Protein AF-A0A962BLU6-F1 (afdb_monomer_lite)

pLDDT: mean 75.56, std 17.34, range [36.78, 98.0]

Radius of gyration: 18.42 Å; chains: 1; bounding box: 36×35×57 Å

Structure (mmCIF, N/CA/C/O backbone):
data_AF-A0A962BLU6-F1
#
_entry.id   AF-A0A962BLU6-F1
#
loop_
_atom_site.group_PDB
_atom_site.id
_atom_site.type_symbol
_atom_site.label_atom_id
_atom_site.label_alt_id
_atom_site.label_comp_id
_atom_site.label_asym_id
_atom_site.label_entity_id
_atom_site.label_seq_id
_atom_site.pdbx_PDB_ins_code
_atom_site.Cartn_x
_atom_site.Cartn_y
_atom_site.Cartn_z
_atom_site.occupancy
_atom_site.B_iso_or_equiv
_atom_site.auth_seq_id
_atom_site.auth_comp_id
_atom_site.auth_asym_id
_atom_site.auth_atom_id
_atom_site.pdbx_PDB_model_num
ATOM 1 N N . MET A 1 1 ? -8.845 2.428 -8.030 1.00 66.31 1 MET A N 1
ATOM 2 C CA . MET A 1 1 ? -7.925 1.666 -7.157 1.00 66.31 1 MET A CA 1
ATOM 3 C C . MET A 1 1 ? -6.828 0.979 -7.972 1.00 66.31 1 MET A C 1
ATOM 5 O O . MET A 1 1 ? -5.757 1.557 -8.089 1.00 66.31 1 MET A O 1
ATOM 9 N N . LEU A 1 2 ? -7.091 -0.135 -8.669 1.00 66.00 2 LEU A N 1
ATOM 10 C CA . LEU A 1 2 ? -6.053 -0.912 -9.384 1.00 66.00 2 LEU A CA 1
ATOM 11 C C . LEU A 1 2 ? -5.245 -0.129 -10.441 1.00 66.00 2 LEU A C 1
ATOM 13 O O . LEU A 1 2 ? -4.034 -0.281 -10.521 1.00 66.00 2 LEU A O 1
ATOM 17 N N . ARG A 1 3 ? -5.859 0.784 -11.205 1.00 67.12 3 ARG A N 1
ATOM 18 C CA . ARG A 1 3 ? -5.126 1.627 -12.181 1.00 67.12 3 ARG A CA 1
ATOM 19 C C . ARG A 1 3 ? -3.986 2.437 -11.555 1.00 67.12 3 ARG A C 1
ATOM 21 O O . ARG A 1 3 ? -2.916 2.560 -12.142 1.00 67.12 3 ARG A O 1
ATOM 28 N N . ARG A 1 4 ? -4.203 2.970 -10.348 1.00 68.56 4 ARG A N 1
ATOM 29 C CA . ARG A 1 4 ? -3.200 3.759 -9.618 1.00 68.56 4 ARG A CA 1
ATOM 30 C C . ARG A 1 4 ? -2.041 2.877 -9.155 1.00 68.56 4 ARG A C 1
ATOM 32 O O . ARG A 1 4 ? -0.893 3.296 -9.270 1.00 68.56 4 ARG A O 1
ATOM 39 N N . PHE A 1 5 ? -2.340 1.655 -8.715 1.00 68.75 5 PHE A N 1
ATOM 40 C CA . PHE A 1 5 ? -1.325 0.657 -8.395 1.00 68.75 5 PHE A CA 1
ATOM 41 C C . PHE A 1 5 ? -0.468 0.307 -9.617 1.00 68.75 5 PHE A C 1
ATOM 43 O O . PHE A 1 5 ? 0.751 0.446 -9.555 1.00 68.75 5 PHE A O 1
ATOM 50 N N . ALA A 1 6 ? -1.091 -0.086 -10.737 1.00 68.12 6 ALA A N 1
ATOM 51 C CA . ALA A 1 6 ? -0.380 -0.485 -11.957 1.00 68.12 6 ALA A CA 1
ATOM 52 C C . ALA A 1 6 ? 0.586 0.609 -12.433 1.00 68.12 6 ALA A C 1
ATOM 54 O O . ALA A 1 6 ? 1.769 0.353 -12.648 1.00 68.12 6 ALA A O 1
ATOM 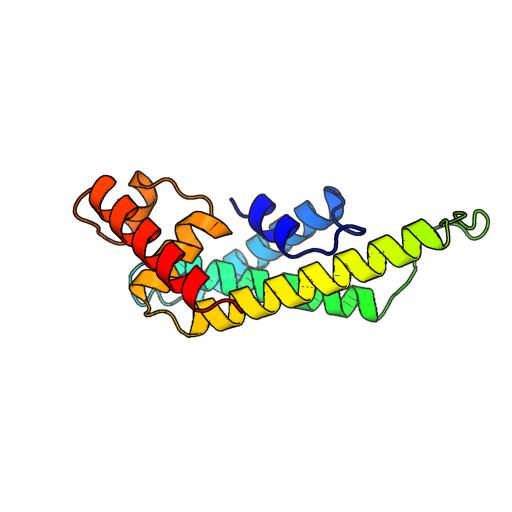55 N N . ARG A 1 7 ? 0.106 1.857 -12.497 1.00 69.00 7 ARG A N 1
ATOM 56 C CA . ARG A 1 7 ? 0.898 3.010 -12.943 1.00 69.00 7 ARG A CA 1
ATOM 57 C C . ARG A 1 7 ? 2.120 3.284 -12.060 1.00 69.00 7 ARG A C 1
ATOM 59 O O . ARG A 1 7 ? 3.147 3.730 -12.564 1.00 69.00 7 ARG A O 1
ATOM 66 N N . GLY A 1 8 ? 2.018 3.023 -10.755 1.00 68.44 8 GLY A N 1
ATOM 67 C CA . GLY A 1 8 ? 3.126 3.180 -9.809 1.00 68.44 8 GLY A CA 1
ATOM 68 C C . GLY A 1 8 ? 4.223 2.121 -9.954 1.00 68.44 8 GLY A C 1
ATOM 69 O O . GLY A 1 8 ? 5.352 2.369 -9.544 1.00 68.44 8 GLY A O 1
ATOM 70 N N . ARG A 1 9 ? 3.915 0.961 -10.553 1.00 71.62 9 ARG A N 1
ATOM 71 C CA . ARG A 1 9 ? 4.856 -0.160 -10.728 1.00 71.62 9 ARG A CA 1
ATOM 72 C C . ARG A 1 9 ? 5.487 -0.232 -12.125 1.00 71.62 9 ARG A C 1
ATOM 74 O O . ARG A 1 9 ? 6.364 -1.066 -12.336 1.00 71.62 9 ARG A O 1
ATOM 81 N N . LEU A 1 10 ? 5.069 0.627 -13.060 1.00 68.06 10 LEU A N 1
ATOM 82 C CA . LEU A 1 10 ? 5.626 0.705 -14.414 1.00 68.06 10 LEU A CA 1
ATOM 83 C C . LEU A 1 10 ? 6.678 1.835 -14.540 1.00 68.06 10 LEU A C 1
ATOM 85 O O . LEU A 1 10 ? 6.457 2.942 -14.020 1.00 68.06 10 LEU A O 1
ATOM 89 N N . PRO A 1 11 ? 7.811 1.593 -15.239 1.00 65.44 11 PRO A N 1
ATOM 90 C CA . PRO A 1 11 ? 8.824 2.614 -15.522 1.00 65.44 11 PRO A CA 1
ATOM 91 C C . PRO A 1 11 ? 8.235 3.822 -16.257 1.00 65.44 11 PRO A C 1
ATOM 93 O O . PRO A 1 11 ? 7.359 3.663 -17.102 1.00 65.44 11 PRO A O 1
ATOM 96 N N . ALA A 1 12 ? 8.739 5.030 -15.977 1.00 62.34 12 ALA A N 1
ATOM 97 C CA . ALA A 1 12 ? 8.161 6.290 -16.462 1.00 62.34 12 ALA A CA 1
ATOM 98 C C . ALA A 1 12 ? 7.978 6.364 -17.991 1.00 62.34 12 ALA A C 1
ATOM 100 O O . ALA A 1 12 ? 6.939 6.838 -18.442 1.00 62.34 12 ALA A O 1
ATOM 101 N N . GLY A 1 13 ? 8.927 5.836 -18.772 1.00 59.50 13 GLY A N 1
ATOM 102 C CA . GLY A 1 13 ? 8.854 5.803 -20.240 1.00 59.50 13 GLY A CA 1
ATOM 103 C C . GLY A 1 13 ? 7.840 4.812 -20.830 1.00 59.50 13 GLY A C 1
ATOM 104 O O . GLY A 1 13 ? 7.763 4.696 -22.045 1.00 59.50 13 GLY A O 1
ATOM 105 N N . ARG A 1 14 ? 7.104 4.070 -19.991 1.00 61.09 14 ARG A N 1
ATOM 106 C CA . ARG A 1 14 ? 6.147 3.012 -20.375 1.00 61.09 14 ARG A CA 1
ATOM 107 C C . ARG A 1 14 ? 4.874 3.052 -19.522 1.00 61.09 14 ARG A C 1
ATOM 109 O O . ARG A 1 14 ? 4.306 2.041 -19.132 1.00 61.09 14 ARG A O 1
ATOM 116 N N . ARG A 1 15 ? 4.479 4.260 -19.111 1.00 63.25 15 ARG A N 1
ATOM 117 C CA . ARG A 1 15 ? 3.230 4.512 -18.370 1.00 63.25 15 ARG A CA 1
ATOM 118 C C . ARG A 1 15 ? 2.091 4.902 -19.304 1.00 63.25 15 ARG A C 1
ATOM 120 O O . ARG A 1 15 ? 1.202 5.636 -18.861 1.00 63.25 15 ARG A O 1
ATOM 127 N N . ASP A 1 16 ? 2.136 4.492 -20.572 1.00 60.97 16 ASP A N 1
ATOM 128 C CA . ASP A 1 16 ? 1.028 4.812 -21.460 1.00 60.97 16 ASP A CA 1
ATOM 129 C C . ASP A 1 16 ? -0.264 4.218 -20.880 1.00 60.97 16 ASP A C 1
ATOM 131 O O . ASP A 1 16 ? -0.277 3.176 -20.208 1.00 60.97 16 ASP A O 1
ATOM 135 N N . LEU A 1 17 ? -1.352 4.960 -21.050 1.00 52.94 17 LEU A N 1
ATOM 136 C CA . LEU A 1 17 ? -2.643 4.617 -20.483 1.00 52.94 17 LEU A CA 1
ATOM 137 C C . LEU A 1 17 ? -3.127 3.271 -21.033 1.00 52.94 17 LEU A C 1
ATOM 139 O O . LEU A 1 17 ? -3.671 2.500 -20.248 1.00 52.94 17 LEU A O 1
ATOM 143 N N . SER A 1 18 ? -2.839 2.953 -22.303 1.00 54.03 18 SER A N 1
ATOM 144 C CA . SER A 1 18 ? -3.179 1.659 -22.917 1.00 54.03 18 SER A CA 1
ATOM 145 C C . SER A 1 18 ? -2.487 0.490 -22.211 1.00 54.03 18 SER A C 1
ATOM 147 O O . SER A 1 18 ? -3.158 -0.412 -21.721 1.00 54.03 18 SER A O 1
ATOM 149 N N . GLU A 1 19 ? -1.161 0.545 -22.041 1.00 65.50 19 GLU A N 1
ATOM 150 C CA . GLU A 1 19 ? -0.399 -0.523 -21.369 1.00 65.50 19 GLU A CA 1
ATOM 151 C C . GLU A 1 19 ? -0.843 -0.709 -19.907 1.00 65.50 19 GLU A C 1
ATOM 153 O O . GLU A 1 19 ? -0.915 -1.825 -19.390 1.00 65.50 19 GLU A O 1
ATOM 158 N N . THR A 1 20 ? -1.184 0.391 -19.227 1.00 65.44 20 THR A N 1
ATOM 159 C CA . THR A 1 20 ? -1.670 0.350 -17.841 1.00 65.44 20 THR A CA 1
ATOM 160 C C . THR A 1 20 ? -3.081 -0.242 -17.748 1.00 65.44 20 THR A C 1
ATOM 162 O O . THR A 1 20 ? -3.373 -0.994 -16.813 1.00 65.44 20 THR A O 1
ATOM 165 N N . GLU A 1 21 ? -3.975 0.108 -18.676 1.00 66.12 21 GLU A N 1
ATOM 166 C CA . GLU A 1 21 ? -5.345 -0.409 -18.723 1.00 66.12 21 GLU A CA 1
ATOM 167 C C . GLU A 1 21 ? -5.380 -1.899 -19.075 1.00 66.12 21 GLU A C 1
ATOM 169 O O . GLU A 1 21 ? -6.072 -2.653 -18.381 1.00 66.12 21 GLU A O 1
ATOM 174 N N . ASP A 1 22 ? -4.562 -2.337 -20.032 1.00 70.81 22 ASP A N 1
ATOM 175 C CA . ASP A 1 22 ? -4.415 -3.746 -20.409 1.00 70.81 22 ASP A CA 1
ATOM 176 C C . ASP A 1 22 ? -3.920 -4.587 -19.231 1.00 70.81 22 ASP A C 1
ATOM 178 O O . ASP A 1 22 ? -4.456 -5.657 -18.937 1.00 70.81 22 ASP A O 1
ATOM 182 N N . LEU A 1 23 ? -2.948 -4.073 -18.475 1.00 68.25 23 LEU A N 1
ATOM 183 C CA . LEU A 1 23 ? -2.399 -4.766 -17.313 1.00 68.25 23 LEU A CA 1
ATOM 184 C C . LEU A 1 23 ? -3.430 -4.905 -16.186 1.00 68.25 23 LEU A C 1
ATOM 186 O O . LEU A 1 23 ? -3.515 -5.951 -15.533 1.00 68.25 23 LEU A O 1
ATOM 190 N N . VAL A 1 24 ? -4.247 -3.873 -15.959 1.00 70.00 24 VAL A N 1
ATOM 191 C CA . VAL A 1 24 ? -5.361 -3.934 -15.002 1.00 70.00 24 VAL A CA 1
ATOM 192 C C . VAL A 1 24 ? -6.413 -4.938 -15.461 1.00 70.00 24 VAL A C 1
ATOM 194 O O . VAL A 1 24 ? -6.871 -5.738 -14.644 1.00 70.00 24 VAL A O 1
ATOM 197 N N . GLN A 1 25 ? -6.780 -4.930 -16.743 1.00 71.00 25 GLN A N 1
ATOM 198 C CA . GLN A 1 25 ? -7.763 -5.859 -17.295 1.00 71.00 25 GLN A CA 1
ATOM 199 C C . GLN A 1 25 ? -7.267 -7.307 -17.200 1.00 71.00 25 GLN A C 1
ATOM 201 O O . GLN A 1 25 ? -7.983 -8.167 -16.691 1.00 71.00 25 GLN A O 1
ATOM 206 N N . LEU A 1 26 ? -6.013 -7.564 -17.578 1.00 73.06 26 LEU A N 1
ATOM 207 C CA . LEU A 1 26 ? -5.359 -8.865 -17.448 1.00 73.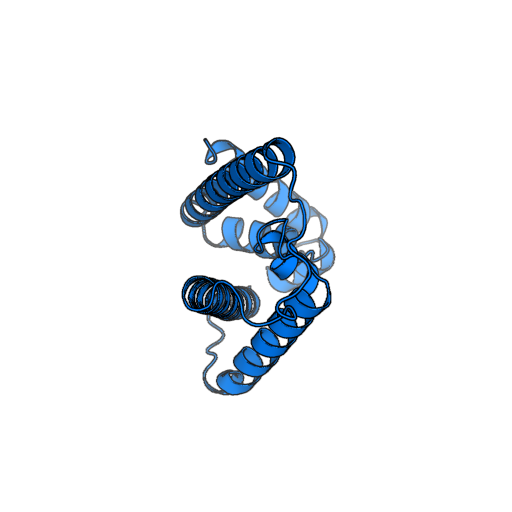06 26 LEU A CA 1
ATOM 208 C C . LEU A 1 26 ? -5.307 -9.336 -15.989 1.00 73.06 26 LEU A C 1
ATOM 210 O O . LEU A 1 26 ? -5.584 -10.500 -15.700 1.00 73.06 26 LEU A O 1
ATOM 214 N N . THR A 1 27 ? -4.982 -8.433 -15.059 1.00 68.44 27 THR A N 1
ATOM 215 C CA . THR A 1 27 ? -4.971 -8.723 -13.618 1.00 68.44 27 THR A CA 1
ATOM 216 C C . THR A 1 27 ? -6.355 -9.136 -13.130 1.00 68.44 27 THR A C 1
ATOM 218 O O . THR A 1 27 ? -6.484 -10.154 -12.453 1.00 68.44 27 THR A O 1
ATOM 221 N N . LEU A 1 28 ? -7.389 -8.371 -13.488 1.00 70.81 28 LEU A N 1
ATOM 222 C CA . LEU A 1 28 ? -8.769 -8.659 -13.104 1.00 70.81 28 LEU A CA 1
ATOM 223 C C . LEU A 1 28 ? -9.249 -9.987 -13.694 1.00 70.81 28 LEU A C 1
ATOM 225 O O . LEU A 1 28 ? -9.790 -10.803 -12.956 1.00 70.81 28 LEU A O 1
ATOM 229 N N . LEU A 1 29 ? -8.992 -10.242 -14.980 1.00 76.88 29 LEU A N 1
ATOM 230 C CA . LEU A 1 29 ? -9.351 -11.497 -15.647 1.00 76.88 29 LEU A CA 1
ATOM 231 C C . LEU A 1 29 ? -8.675 -12.709 -14.993 1.00 76.88 29 LEU A C 1
ATOM 233 O O . LEU A 1 29 ? -9.322 -13.729 -14.767 1.00 76.88 29 LEU A O 1
ATOM 237 N N . ARG A 1 30 ? -7.391 -12.597 -14.635 1.00 73.12 30 ARG A N 1
ATOM 238 C CA . ARG A 1 30 ? -6.650 -13.669 -13.950 1.00 73.12 30 ARG A CA 1
ATOM 239 C C . ARG A 1 30 ? -7.111 -13.885 -12.512 1.00 73.12 30 ARG A C 1
ATOM 241 O O . ARG A 1 30 ? -7.166 -15.030 -12.076 1.00 73.12 30 ARG A O 1
ATOM 248 N N . ALA A 1 31 ? -7.422 -12.809 -11.790 1.00 67.69 31 ALA A N 1
ATOM 249 C CA . ALA A 1 31 ? -7.943 -12.884 -10.428 1.00 67.69 31 ALA A CA 1
ATOM 250 C C . ALA A 1 31 ? -9.340 -13.520 -10.404 1.00 67.69 31 ALA A C 1
ATOM 252 O O . ALA A 1 31 ? -9.594 -14.412 -9.604 1.00 67.69 31 ALA A O 1
ATOM 253 N N . LEU A 1 32 ? -10.222 -13.111 -11.321 1.00 68.94 32 LEU A N 1
ATOM 254 C CA . LEU A 1 32 ? -11.560 -13.687 -11.481 1.00 68.94 32 LEU A CA 1
ATOM 255 C C . LEU A 1 32 ? -11.499 -15.154 -11.926 1.00 68.94 32 LEU A C 1
ATOM 257 O O . LEU A 1 32 ? -12.243 -15.976 -11.408 1.00 68.94 32 LEU A O 1
ATOM 261 N N . GLY A 1 33 ? -10.582 -15.510 -12.831 1.00 69.75 33 GLY A N 1
ATOM 262 C CA . GLY A 1 33 ? -10.428 -16.886 -13.319 1.00 69.75 33 GLY A CA 1
ATOM 263 C C . GLY A 1 33 ? -9.842 -17.878 -12.307 1.00 69.75 33 GLY A C 1
ATOM 264 O O . GLY A 1 33 ? -9.798 -19.069 -12.591 1.00 69.75 33 GLY A O 1
ATOM 265 N N . ARG A 1 34 ? -9.365 -17.404 -11.151 1.00 69.50 34 ARG A N 1
ATOM 266 C CA . ARG A 1 34 ? -8.837 -18.228 -10.049 1.00 69.50 34 ARG A CA 1
ATOM 267 C C . ARG A 1 34 ? -9.556 -17.958 -8.728 1.00 69.50 34 ARG A C 1
ATOM 269 O O . ARG A 1 34 ? -9.022 -18.268 -7.665 1.00 69.50 34 ARG A O 1
ATOM 276 N N . LEU A 1 35 ? -10.733 -17.338 -8.792 1.00 68.50 35 LEU A N 1
ATOM 277 C CA . LEU A 1 35 ? -11.506 -16.982 -7.608 1.00 68.50 35 LEU A CA 1
ATOM 278 C C . LEU A 1 35 ? -12.031 -18.231 -6.884 1.00 68.50 35 LEU A C 1
ATOM 280 O O . LEU A 1 35 ? -12.115 -18.227 -5.663 1.00 68.50 35 LEU A O 1
ATOM 284 N N . ASP A 1 36 ? -12.311 -19.306 -7.627 1.00 65.94 36 ASP A N 1
ATOM 285 C CA . ASP A 1 36 ? -12.794 -20.582 -7.079 1.00 65.94 36 ASP A CA 1
ATOM 286 C C . ASP A 1 36 ? -11.752 -21.279 -6.181 1.00 65.94 36 ASP A C 1
ATOM 288 O O . ASP A 1 36 ? -12.115 -22.034 -5.282 1.00 65.94 36 ASP A O 1
ATOM 292 N N . ASP A 1 37 ? -10.463 -20.973 -6.374 1.00 67.25 37 ASP A N 1
ATOM 293 C CA . ASP A 1 37 ? -9.348 -21.492 -5.569 1.00 67.25 37 ASP A CA 1
ATOM 294 C C . ASP A 1 37 ? -8.972 -20.563 -4.395 1.00 67.25 37 ASP A C 1
ATOM 296 O O . ASP A 1 37 ? -8.034 -20.844 -3.640 1.00 67.25 37 ASP A O 1
ATOM 300 N N . PHE A 1 38 ? -9.642 -19.413 -4.250 1.00 71.00 38 PHE A N 1
ATOM 301 C CA . PHE A 1 38 ? -9.316 -18.435 -3.217 1.00 71.00 38 PHE A CA 1
ATOM 302 C C . PHE A 1 38 ? -9.881 -18.854 -1.854 1.00 71.00 38 PHE A C 1
ATOM 304 O O . PHE A 1 38 ? -11.084 -18.810 -1.607 1.00 71.00 38 PHE A O 1
ATOM 311 N N . ASP A 1 39 ? -8.981 -19.193 -0.931 1.00 67.56 39 ASP A N 1
ATOM 312 C CA . ASP A 1 39 ? -9.304 -19.428 0.476 1.00 67.56 39 ASP A CA 1
ATOM 313 C C . ASP A 1 39 ? -9.111 -18.133 1.287 1.00 67.56 39 ASP A C 1
ATOM 315 O O . ASP A 1 39 ? -7.987 -17.650 1.478 1.00 67.56 39 ASP A O 1
ATOM 319 N N . ALA A 1 40 ? -10.219 -17.555 1.756 1.00 68.50 40 ALA A N 1
ATOM 320 C CA . ALA A 1 40 ? -10.257 -16.297 2.497 1.00 68.50 40 ALA A CA 1
ATOM 321 C C . ALA A 1 40 ? -9.740 -16.464 3.939 1.00 68.50 40 ALA A C 1
ATOM 323 O O . ALA A 1 40 ? -10.497 -16.463 4.912 1.00 68.50 40 ALA A O 1
ATOM 324 N N . ARG A 1 41 ? -8.419 -16.586 4.099 1.00 69.94 41 ARG A N 1
ATOM 325 C CA . ARG A 1 41 ? -7.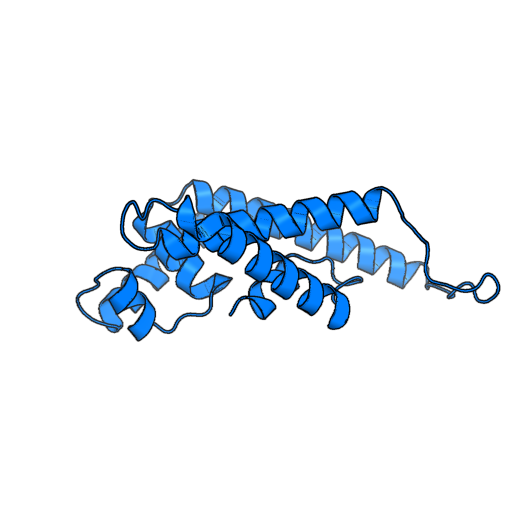776 -16.729 5.414 1.00 69.94 41 ARG A CA 1
ATOM 326 C C . ARG A 1 41 ? -7.538 -15.377 6.085 1.00 69.94 41 ARG A C 1
ATOM 328 O O . ARG A 1 41 ? -6.424 -14.862 6.094 1.00 69.94 41 ARG A O 1
ATOM 335 N N . GLY A 1 42 ? -8.588 -14.832 6.692 1.00 72.50 42 GLY A N 1
ATOM 336 C CA . GLY A 1 42 ? -8.517 -13.645 7.550 1.00 72.50 42 GLY A CA 1
ATOM 337 C C . GLY A 1 42 ? -8.818 -12.316 6.848 1.00 72.50 42 GLY A C 1
ATOM 338 O O . GLY A 1 42 ? -9.156 -12.261 5.668 1.00 72.50 42 GLY A O 1
ATOM 339 N N . ARG A 1 43 ? -8.734 -11.225 7.617 1.00 81.19 43 ARG A N 1
ATOM 340 C CA . ARG A 1 43 ? -9.063 -9.862 7.165 1.00 81.19 43 ARG A CA 1
ATOM 341 C C . ARG A 1 43 ? -8.026 -9.331 6.178 1.00 81.19 43 ARG A C 1
ATOM 343 O O . ARG A 1 43 ? -6.833 -9.528 6.392 1.00 81.19 43 ARG A O 1
ATOM 350 N N . GLY A 1 44 ? -8.463 -8.672 5.103 1.00 78.31 44 GLY A N 1
ATOM 351 C CA . GLY A 1 44 ? -7.570 -8.195 4.043 1.00 78.31 44 GLY A CA 1
ATOM 352 C C . GLY A 1 44 ? -7.049 -9.288 3.100 1.00 78.31 44 GLY A C 1
ATOM 353 O O . GLY A 1 44 ? -6.330 -8.975 2.150 1.00 78.31 44 GLY A O 1
ATOM 354 N N . ALA A 1 45 ? -7.415 -10.563 3.301 1.00 81.62 45 ALA A N 1
ATOM 355 C CA . ALA A 1 45 ? -6.906 -11.680 2.498 1.00 81.62 45 ALA A CA 1
ATOM 356 C C . ALA A 1 45 ? -7.212 -11.517 1.000 1.00 81.62 45 ALA A C 1
ATOM 358 O O . ALA A 1 45 ? -6.376 -11.838 0.155 1.00 81.62 45 ALA A O 1
ATOM 359 N N . PHE A 1 46 ? -8.378 -10.957 0.666 1.00 84.50 46 PHE A N 1
ATOM 360 C CA . PHE A 1 46 ? -8.756 -10.693 -0.721 1.00 84.50 46 PHE A CA 1
ATOM 361 C C . PHE A 1 46 ? -7.848 -9.644 -1.376 1.00 84.50 46 PHE A C 1
ATOM 363 O O . PHE A 1 46 ? -7.367 -9.839 -2.490 1.00 84.50 46 PHE A O 1
ATOM 370 N N . PHE A 1 47 ? -7.539 -8.556 -0.670 1.00 85.00 47 PHE A N 1
ATOM 371 C CA . PHE A 1 47 ? -6.642 -7.515 -1.173 1.00 85.00 47 PHE A CA 1
ATOM 372 C C . PHE A 1 47 ? -5.194 -8.002 -1.280 1.00 85.00 47 PHE A C 1
ATOM 374 O O . PHE A 1 47 ? -4.509 -7.683 -2.252 1.00 85.00 47 PHE A O 1
ATOM 381 N N . ALA A 1 48 ? -4.739 -8.837 -0.344 1.00 83.00 48 ALA A N 1
ATOM 382 C CA . ALA A 1 48 ? -3.441 -9.504 -0.437 1.00 83.00 48 ALA A CA 1
ATOM 383 C C . ALA A 1 48 ? -3.360 -10.445 -1.654 1.00 83.00 48 ALA A C 1
ATOM 385 O O . ALA A 1 48 ? -2.354 -10.462 -2.374 1.00 83.00 48 ALA A O 1
ATOM 386 N N . TYR A 1 49 ? -4.435 -11.187 -1.927 1.00 83.38 49 TYR A N 1
ATOM 387 C CA . TYR A 1 49 ? -4.557 -12.018 -3.120 1.00 83.38 49 TYR A CA 1
ATOM 388 C C . TYR A 1 49 ? -4.522 -11.177 -4.400 1.00 83.38 49 TYR A C 1
ATOM 390 O O . TYR A 1 49 ? -3.674 -11.421 -5.262 1.00 83.38 49 TYR A O 1
ATOM 398 N N . LEU A 1 50 ? -5.353 -10.132 -4.496 1.00 82.88 50 LEU A N 1
ATOM 399 C CA . LEU A 1 50 ? -5.362 -9.212 -5.636 1.00 82.88 50 LEU A CA 1
ATOM 400 C C . LEU A 1 50 ? -3.983 -8.599 -5.879 1.00 82.88 50 LEU A C 1
ATOM 402 O O . LEU A 1 50 ? -3.506 -8.589 -7.014 1.00 82.88 50 LEU A O 1
ATOM 406 N N . ARG A 1 51 ? -3.310 -8.146 -4.816 1.00 84.38 51 ARG A N 1
ATOM 407 C CA . ARG A 1 51 ? -1.942 -7.623 -4.887 1.00 84.38 51 ARG A CA 1
ATOM 408 C C . ARG A 1 51 ? -0.990 -8.663 -5.471 1.00 84.38 51 ARG A C 1
ATOM 410 O O . ARG A 1 51 ? -0.210 -8.340 -6.360 1.00 84.38 51 ARG A O 1
ATOM 417 N N . THR A 1 52 ? -1.063 -9.910 -5.013 1.00 84.12 52 THR A N 1
ATOM 418 C CA . THR A 1 52 ? -0.205 -11.002 -5.499 1.00 84.12 52 THR A CA 1
ATOM 419 C C .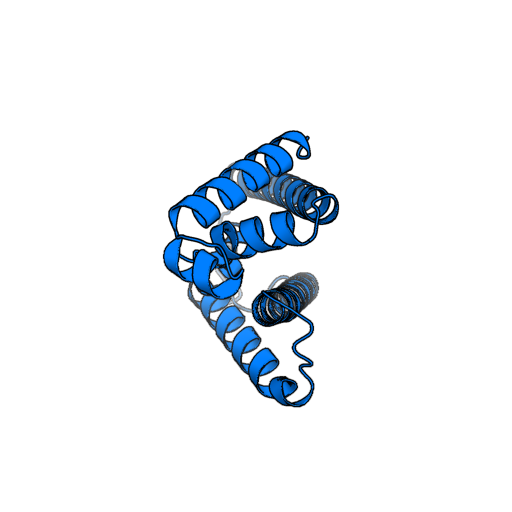 THR A 1 52 ? -0.425 -11.274 -6.985 1.00 84.12 52 THR A C 1
ATOM 421 O O . THR A 1 52 ? 0.540 -11.332 -7.751 1.00 84.12 52 THR A O 1
ATOM 424 N N . VAL A 1 53 ? -1.686 -11.398 -7.414 1.00 82.19 53 VAL A N 1
ATOM 425 C CA . VAL A 1 53 ? -2.035 -11.595 -8.830 1.00 82.19 53 VAL A CA 1
ATOM 426 C C . VAL A 1 53 ? -1.508 -10.437 -9.675 1.00 82.19 53 VAL A C 1
ATOM 428 O O . VAL A 1 53 ? -0.894 -10.660 -10.719 1.00 82.19 53 VAL A O 1
ATOM 431 N N . MET A 1 54 ? -1.678 -9.209 -9.190 1.00 76.81 54 MET A N 1
ATOM 432 C CA . MET A 1 54 ? -1.249 -8.006 -9.888 1.00 76.81 54 MET A CA 1
ATOM 433 C C . MET A 1 54 ? 0.269 -7.906 -10.017 1.00 76.81 54 MET A C 1
ATOM 435 O O . MET A 1 54 ? 0.776 -7.649 -11.104 1.00 76.81 54 MET A O 1
ATOM 439 N N . LEU A 1 55 ? 1.016 -8.168 -8.943 1.00 79.44 55 LEU A N 1
ATOM 440 C CA . LEU A 1 55 ? 2.480 -8.198 -8.982 1.00 79.44 55 LEU A CA 1
ATOM 441 C C . LEU A 1 55 ? 2.998 -9.261 -9.947 1.00 79.44 55 LEU A C 1
ATOM 443 O O . LEU A 1 55 ? 3.964 -9.022 -10.668 1.00 79.44 55 LEU A O 1
ATOM 447 N N . ASN A 1 56 ? 2.352 -10.425 -9.992 1.00 80.44 56 ASN A N 1
ATOM 448 C CA . ASN A 1 56 ? 2.719 -11.474 -10.935 1.00 80.44 56 ASN A CA 1
ATOM 449 C C . ASN A 1 56 ? 2.464 -11.050 -12.385 1.00 80.44 56 ASN A C 1
ATOM 451 O O . ASN A 1 56 ? 3.332 -11.281 -13.226 1.00 80.44 56 ASN A O 1
ATOM 455 N N . ALA A 1 57 ? 1.340 -10.378 -12.662 1.00 74.19 57 ALA A N 1
ATOM 456 C CA . ALA A 1 57 ? 1.061 -9.799 -13.974 1.00 74.19 57 ALA A CA 1
ATOM 457 C C . ALA A 1 57 ? 2.107 -8.738 -14.353 1.00 74.19 57 ALA A C 1
ATOM 459 O O . ALA A 1 57 ? 2.723 -8.855 -15.406 1.00 74.19 57 ALA A O 1
ATOM 460 N N . VAL A 1 58 ? 2.414 -7.786 -13.462 1.00 73.75 58 VAL A N 1
ATOM 461 C CA . VAL A 1 58 ? 3.468 -6.780 -13.691 1.00 73.75 58 VAL A CA 1
ATOM 462 C C . VAL A 1 58 ? 4.820 -7.434 -13.988 1.00 73.75 58 VAL A C 1
ATOM 464 O O . VAL A 1 58 ? 5.480 -7.074 -14.956 1.00 73.75 58 VAL A O 1
ATOM 467 N N . ARG A 1 59 ? 5.243 -8.429 -13.200 1.00 76.75 59 ARG A N 1
ATOM 468 C CA . ARG A 1 59 ? 6.523 -9.130 -13.417 1.00 76.75 59 ARG A CA 1
ATOM 469 C C . ARG A 1 59 ? 6.562 -9.903 -14.728 1.00 76.75 59 ARG A C 1
ATOM 471 O O . ARG A 1 59 ? 7.633 -10.076 -15.305 1.00 76.75 59 ARG A O 1
ATOM 478 N N . GLU A 1 60 ? 5.443 -10.475 -15.150 1.00 74.38 60 GLU A N 1
ATOM 479 C CA . GLU A 1 60 ? 5.349 -11.158 -16.438 1.00 74.38 60 GLU A CA 1
ATOM 480 C C . GLU A 1 60 ? 5.455 -10.167 -17.594 1.00 74.38 60 GLU A C 1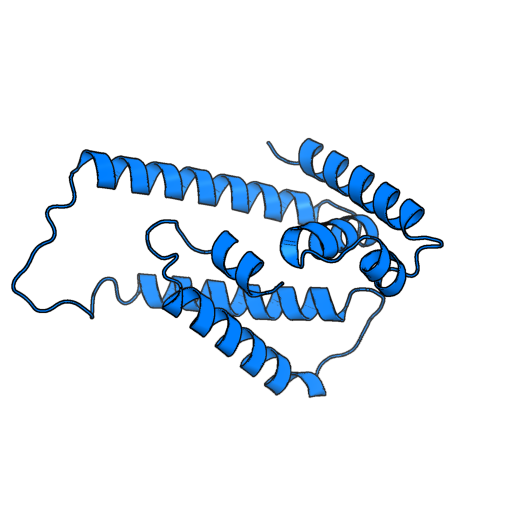
ATOM 482 O O . GLU A 1 60 ? 6.209 -10.418 -18.533 1.00 74.38 60 GLU A O 1
ATOM 487 N N . GLU A 1 61 ? 4.795 -9.019 -17.468 1.00 70.88 61 GLU A N 1
ATOM 488 C CA . GLU A 1 61 ? 4.863 -7.945 -18.450 1.00 70.88 61 GLU A CA 1
ATOM 489 C C . GLU A 1 61 ? 6.271 -7.373 -18.584 1.00 70.88 61 GLU A C 1
ATOM 491 O O . GLU A 1 61 ? 6.836 -7.356 -19.677 1.00 70.88 61 GLU A O 1
ATOM 496 N N . LEU A 1 62 ? 6.921 -7.047 -17.465 1.00 70.56 62 LEU A N 1
ATOM 497 C CA . LEU A 1 62 ? 8.320 -6.614 -17.464 1.00 70.56 62 LEU A CA 1
ATOM 498 C C . LEU A 1 62 ? 9.246 -7.662 -18.113 1.00 70.56 62 LEU A C 1
ATOM 500 O O . LEU A 1 62 ? 10.128 -7.305 -18.895 1.00 70.56 62 LEU A O 1
ATOM 504 N N . ARG A 1 63 ? 9.019 -8.962 -17.865 1.00 75.19 63 ARG A N 1
ATOM 505 C CA . ARG A 1 63 ? 9.770 -10.058 -18.510 1.00 75.19 63 ARG A CA 1
ATOM 506 C C . ARG A 1 63 ? 9.457 -10.221 -19.998 1.00 75.19 63 ARG A C 1
ATOM 508 O O . ARG A 1 63 ? 10.318 -10.696 -20.739 1.00 75.19 63 ARG A O 1
ATOM 515 N N . ARG A 1 64 ? 8.238 -9.921 -20.458 1.00 70.38 64 ARG A N 1
ATOM 516 C CA . ARG A 1 64 ? 7.893 -9.925 -21.892 1.00 70.38 64 ARG A CA 1
ATOM 517 C C . ARG A 1 64 ? 8.611 -8.785 -22.605 1.00 70.38 64 ARG A C 1
ATOM 519 O O . ARG A 1 64 ? 9.249 -9.024 -23.625 1.00 70.38 64 ARG A O 1
ATOM 526 N N . LEU A 1 65 ? 8.581 -7.594 -22.016 1.00 65.06 65 LEU A N 1
ATOM 527 C CA . LEU A 1 65 ? 9.207 -6.388 -22.557 1.00 65.06 65 LEU A CA 1
ATOM 528 C C . LEU A 1 65 ? 10.737 -6.501 -22.637 1.00 65.06 65 LEU A C 1
ATOM 530 O O . LEU A 1 65 ? 11.332 -6.076 -23.620 1.00 65.06 65 LEU A O 1
ATOM 534 N N . GLN A 1 66 ? 11.385 -7.145 -21.659 1.00 67.56 66 GLN A N 1
ATOM 535 C CA . GLN A 1 66 ? 12.826 -7.434 -21.728 1.00 67.56 66 GLN A CA 1
ATOM 536 C C . GLN A 1 66 ? 13.201 -8.392 -22.871 1.00 67.56 66 GLN A C 1
ATOM 538 O O . GLN A 1 66 ? 14.308 -8.313 -23.396 1.00 67.56 66 GLN A O 1
ATOM 543 N N . ARG A 1 67 ? 12.298 -9.304 -23.255 1.00 68.75 67 ARG A N 1
ATOM 544 C CA . ARG A 1 67 ? 12.538 -10.287 -24.325 1.00 68.75 67 ARG A CA 1
ATOM 545 C C . ARG A 1 67 ? 12.253 -9.744 -25.727 1.00 68.75 67 ARG A C 1
ATOM 547 O O . ARG A 1 67 ? 12.798 -10.281 -26.685 1.00 68.75 67 ARG A O 1
ATOM 554 N N . HIS A 1 68 ? 11.454 -8.685 -25.850 1.00 58.34 68 HIS A N 1
ATOM 555 C CA . HIS A 1 68 ? 11.134 -8.030 -27.121 1.00 58.34 68 HIS A CA 1
ATOM 556 C C . HIS A 1 68 ? 11.319 -6.507 -26.999 1.00 58.34 68 HIS A C 1
ATOM 558 O O . HIS A 1 68 ? 10.340 -5.796 -26.783 1.00 58.34 68 HIS A O 1
ATOM 564 N N . PRO A 1 69 ? 12.557 -5.985 -27.129 1.00 51.12 69 PRO A N 1
ATOM 565 C CA . PRO A 1 69 ? 12.830 -4.564 -26.904 1.00 51.12 69 PRO A CA 1
ATOM 566 C C . PRO A 1 69 ? 12.157 -3.618 -27.911 1.00 51.12 69 PRO A C 1
ATOM 568 O O . PRO A 1 69 ? 11.932 -2.462 -27.571 1.00 51.12 69 PRO A O 1
ATOM 571 N N . HIS A 1 70 ? 11.810 -4.090 -29.115 1.00 49.22 70 HIS A N 1
ATOM 572 C CA . HIS A 1 70 ? 11.138 -3.311 -30.158 1.00 49.22 70 HIS A CA 1
ATOM 573 C C . HIS A 1 70 ? 10.395 -4.227 -31.132 1.00 49.22 70 HIS A C 1
ATOM 575 O O . HIS A 1 70 ? 11.042 -4.925 -31.908 1.00 49.22 70 HIS A O 1
ATOM 581 N N . VAL A 1 71 ? 9.064 -4.187 -31.140 1.00 43.47 71 VAL A N 1
ATOM 582 C CA . VAL A 1 71 ? 8.255 -4.471 -32.336 1.00 43.47 71 VAL A CA 1
ATOM 583 C C . VAL A 1 71 ? 6.999 -3.618 -32.207 1.00 43.47 71 VAL A C 1
ATOM 585 O O . VAL A 1 71 ? 5.994 -4.126 -31.753 1.00 43.47 71 VAL A O 1
ATOM 588 N N . ASP A 1 72 ? 7.112 -2.315 -32.455 1.00 45.47 72 ASP A N 1
ATOM 589 C CA . ASP A 1 72 ? 6.006 -1.446 -32.890 1.00 45.47 72 ASP A CA 1
ATOM 590 C C . ASP A 1 72 ? 6.607 -0.081 -33.240 1.00 45.47 72 ASP A C 1
ATOM 592 O O . ASP A 1 72 ? 6.801 0.802 -32.406 1.00 45.47 72 ASP A O 1
ATOM 596 N N . GLY A 1 73 ? 7.020 0.039 -34.497 1.00 39.09 73 GLY A N 1
ATOM 597 C CA . GLY A 1 73 ? 7.586 1.248 -35.076 1.00 39.09 73 GLY A CA 1
ATOM 598 C C . GLY A 1 73 ? 8.113 0.931 -36.466 1.00 39.09 73 GLY A C 1
ATOM 599 O O . GLY A 1 73 ? 9.074 0.178 -36.606 1.00 39.09 73 GLY A O 1
ATOM 600 N N . GLU A 1 74 ? 7.442 1.455 -37.489 1.00 37.62 74 GLU A N 1
ATOM 601 C CA . GLU A 1 74 ? 7.871 1.403 -38.889 1.00 37.62 74 GLU A CA 1
ATOM 602 C C . GLU A 1 74 ? 9.370 1.736 -39.044 1.00 37.62 74 GLU A C 1
ATOM 604 O O . GLU A 1 74 ? 9.893 2.581 -38.313 1.00 37.62 74 GLU A O 1
ATOM 609 N N . PRO A 1 75 ? 10.077 1.128 -40.013 1.00 40.75 75 PRO A N 1
ATOM 610 C CA . PRO A 1 75 ? 11.536 1.178 -40.092 1.00 40.75 75 PRO A CA 1
ATOM 611 C C . PRO A 1 75 ? 12.131 2.522 -40.561 1.00 40.75 75 PRO A C 1
ATOM 613 O O . PRO A 1 75 ? 13.266 2.522 -41.024 1.00 40.75 75 PRO A O 1
ATOM 616 N N . ASP A 1 76 ? 11.435 3.663 -40.453 1.00 41.84 76 ASP A N 1
ATOM 617 C CA . ASP A 1 76 ? 11.912 4.911 -41.083 1.00 41.84 76 ASP A CA 1
ATOM 618 C C . ASP A 1 76 ? 11.794 6.211 -40.272 1.00 41.84 76 ASP A C 1
ATOM 620 O O . ASP A 1 76 ? 11.892 7.302 -40.829 1.00 41.84 76 ASP A O 1
ATOM 624 N N . LYS A 1 77 ? 11.640 6.155 -38.943 1.00 36.78 77 LYS A N 1
ATOM 625 C CA . LYS A 1 77 ? 11.883 7.338 -38.093 1.00 36.78 77 LYS A CA 1
ATOM 626 C C . LYS A 1 77 ? 12.544 6.930 -36.790 1.00 36.78 77 LYS A C 1
ATOM 628 O O . LYS A 1 77 ? 11.870 6.616 -35.817 1.00 36.78 77 LYS A O 1
ATOM 633 N N . LEU A 1 78 ? 13.875 6.960 -36.771 1.00 39.62 78 LEU A N 1
ATOM 634 C CA . LEU A 1 78 ? 14.637 6.929 -35.528 1.00 39.62 78 LEU A CA 1
ATOM 635 C C . LEU A 1 78 ? 14.194 8.152 -34.699 1.00 39.62 78 LEU A C 1
ATOM 637 O O . LEU A 1 78 ? 14.414 9.280 -35.155 1.00 39.62 78 LEU A O 1
ATOM 641 N N . PRO A 1 79 ? 13.534 7.993 -33.537 1.00 41.91 79 PRO A N 1
ATOM 642 C CA . PRO A 1 79 ? 13.305 9.137 -32.677 1.00 41.91 79 PRO A CA 1
ATOM 643 C C . PRO A 1 79 ? 14.690 9.605 -32.229 1.00 41.91 79 PRO A C 1
ATOM 645 O O . PRO A 1 79 ? 15.478 8.817 -31.705 1.00 41.91 79 PRO A O 1
ATOM 648 N N . VAL A 1 80 ? 15.017 10.871 -32.487 1.00 41.22 80 VAL A N 1
ATOM 649 C CA . VAL A 1 80 ? 16.186 11.511 -31.883 1.00 41.22 80 VAL A CA 1
ATOM 650 C C . VAL A 1 80 ? 15.869 11.614 -30.396 1.00 41.22 80 VAL A C 1
ATOM 652 O O . VAL A 1 80 ? 15.230 12.558 -29.946 1.00 41.22 80 VAL A O 1
ATOM 655 N N . ILE A 1 81 ? 16.201 10.566 -29.648 1.00 47.78 81 ILE A N 1
ATOM 656 C CA . ILE A 1 81 ? 16.171 10.606 -28.195 1.00 47.78 81 ILE A CA 1
ATOM 657 C C . ILE A 1 81 ? 17.430 11.378 -27.813 1.00 47.78 81 ILE A C 1
ATOM 659 O O . ILE A 1 81 ? 18.537 10.871 -28.001 1.00 47.78 81 ILE A O 1
ATOM 663 N N . ASP A 1 82 ? 17.264 12.615 -27.340 1.00 45.97 82 ASP A N 1
ATOM 664 C CA . ASP A 1 82 ? 18.363 13.389 -26.765 1.00 45.97 82 ASP A CA 1
ATOM 665 C C . ASP A 1 82 ? 19.093 12.520 -25.733 1.00 45.97 82 ASP A C 1
ATOM 667 O O . ASP A 1 82 ? 18.472 11.951 -24.831 1.00 45.97 82 ASP A O 1
ATOM 671 N N . ALA A 1 83 ? 20.413 12.379 -25.877 1.00 49.56 83 ALA A N 1
ATOM 672 C CA . ALA A 1 83 ? 21.224 11.513 -25.020 1.00 49.56 83 ALA A CA 1
ATOM 673 C C . ALA A 1 83 ? 21.128 11.906 -23.531 1.00 49.56 83 ALA A C 1
ATOM 675 O O . ALA A 1 83 ? 21.203 11.038 -22.655 1.00 49.56 83 ALA A O 1
ATOM 676 N N . ASP A 1 84 ? 20.877 13.188 -23.257 1.00 44.41 84 ASP A N 1
ATOM 677 C CA . ASP A 1 84 ? 20.597 13.709 -21.918 1.00 44.41 84 ASP A CA 1
ATOM 678 C C . ASP A 1 84 ? 19.224 13.247 -21.403 1.00 44.41 84 ASP A C 1
ATOM 680 O O . ASP A 1 84 ? 19.126 12.746 -20.287 1.00 44.41 84 ASP A O 1
ATOM 684 N N . ALA A 1 85 ? 18.176 13.274 -22.236 1.00 44.59 85 ALA A N 1
ATOM 685 C CA . ALA A 1 85 ? 16.849 12.773 -21.864 1.00 44.59 85 ALA A CA 1
ATOM 686 C C . ALA A 1 85 ? 16.830 11.243 -21.666 1.00 44.59 85 ALA A C 1
ATOM 688 O O . ALA A 1 85 ? 16.129 10.730 -20.789 1.00 44.59 85 ALA A O 1
ATOM 689 N N . ALA A 1 86 ? 17.619 10.500 -22.450 1.00 50.31 86 ALA A N 1
ATOM 690 C CA . ALA A 1 86 ? 17.818 9.064 -22.253 1.00 50.31 86 ALA A CA 1
ATOM 691 C C . ALA A 1 86 ? 18.534 8.771 -20.925 1.00 50.31 86 ALA A C 1
ATOM 693 O O . ALA A 1 86 ? 18.115 7.879 -20.185 1.00 50.31 86 ALA A O 1
ATOM 694 N N . SER A 1 87 ? 19.578 9.540 -20.603 1.00 49.59 87 SER A N 1
ATOM 695 C CA . SER A 1 87 ? 20.336 9.403 -19.355 1.00 49.59 87 SER A CA 1
ATOM 696 C C . SER A 1 87 ? 19.481 9.751 -18.136 1.00 49.59 87 SER A C 1
ATOM 698 O O . SER A 1 87 ? 19.417 8.959 -17.195 1.00 49.59 87 SER A O 1
ATOM 700 N N . ASP A 1 88 ? 18.724 10.848 -18.191 1.00 47.84 88 ASP A N 1
ATOM 701 C CA . ASP A 1 88 ? 17.776 11.240 -17.145 1.00 47.84 88 ASP A CA 1
ATOM 702 C C . ASP A 1 88 ? 16.669 10.194 -16.955 1.00 47.84 88 ASP A C 1
ATOM 704 O O . ASP A 1 88 ? 16.303 9.865 -15.825 1.00 47.84 88 ASP A O 1
ATOM 708 N N . SER A 1 89 ? 16.169 9.595 -18.042 1.00 56.09 89 SER A N 1
ATOM 709 C CA . SER A 1 89 ? 15.187 8.507 -17.970 1.00 56.09 89 SER A CA 1
ATOM 710 C C . SER A 1 89 ? 15.761 7.236 -17.336 1.00 56.09 89 SER A C 1
ATOM 712 O O . SER A 1 89 ? 15.045 6.542 -16.609 1.00 56.09 89 SER A O 1
ATOM 714 N N . VAL A 1 90 ? 17.023 6.893 -17.610 1.00 56.88 90 VAL A N 1
ATOM 715 C CA . VAL A 1 90 ? 17.694 5.727 -17.011 1.00 56.88 90 VAL A CA 1
ATOM 716 C C . VAL A 1 90 ? 17.929 5.957 -15.521 1.00 56.88 90 VAL A C 1
ATOM 718 O O . VAL A 1 90 ? 17.600 5.086 -14.714 1.00 56.88 90 VAL A O 1
ATOM 721 N N . VAL A 1 91 ? 18.411 7.141 -15.141 1.00 46.94 91 VAL A N 1
ATOM 722 C CA . VAL A 1 91 ? 18.637 7.522 -13.740 1.00 46.94 91 VAL A CA 1
ATOM 723 C C . VAL A 1 91 ? 17.317 7.570 -12.966 1.00 46.94 91 VAL A C 1
ATOM 725 O O . VAL A 1 91 ? 17.207 6.954 -11.907 1.00 46.94 91 VAL A O 1
ATOM 728 N N . ALA A 1 92 ? 16.270 8.196 -13.511 1.00 54.78 92 ALA A N 1
ATOM 729 C CA . ALA A 1 92 ? 14.944 8.218 -12.892 1.00 54.78 92 ALA A CA 1
ATOM 730 C C . ALA A 1 92 ? 14.337 6.809 -12.751 1.00 54.78 92 ALA A C 1
ATOM 732 O O . ALA A 1 92 ? 13.678 6.509 -11.752 1.00 54.78 92 ALA A O 1
ATOM 733 N N . SER A 1 93 ? 14.573 5.924 -13.726 1.00 60.66 93 SER A N 1
ATOM 734 C CA . SER A 1 93 ? 14.148 4.523 -13.646 1.00 60.66 93 SER A CA 1
ATOM 735 C C . SER A 1 93 ? 14.917 3.748 -12.573 1.00 60.66 93 SER A C 1
ATOM 737 O O . SER A 1 93 ? 14.306 2.954 -11.859 1.00 60.66 93 SER A O 1
ATOM 739 N N . ALA A 1 94 ? 16.226 3.976 -12.438 1.00 55.34 94 ALA A N 1
ATOM 740 C CA . ALA A 1 94 ? 17.058 3.348 -11.415 1.00 55.34 94 ALA A CA 1
ATOM 741 C C . ALA A 1 94 ? 16.630 3.789 -10.006 1.00 55.34 94 ALA A C 1
ATOM 743 O O . ALA A 1 94 ? 16.312 2.935 -9.177 1.00 55.34 94 ALA A O 1
ATOM 744 N N . ILE A 1 95 ? 16.479 5.100 -9.783 1.00 62.72 95 ILE A N 1
ATOM 745 C CA . ILE A 1 95 ? 15.983 5.675 -8.520 1.00 62.72 95 ILE A CA 1
ATOM 746 C C . ILE A 1 95 ? 14.594 5.118 -8.176 1.00 62.72 95 ILE A C 1
ATOM 748 O O . ILE A 1 95 ? 14.335 4.718 -7.039 1.00 62.72 95 ILE A O 1
ATOM 752 N N . GLY A 1 96 ? 13.694 5.044 -9.162 1.00 70.62 96 GLY A N 1
ATOM 753 C CA . GLY A 1 96 ? 12.362 4.469 -8.975 1.00 70.62 96 GLY A CA 1
ATOM 754 C C . GLY A 1 96 ? 12.399 2.987 -8.591 1.00 70.62 96 GLY A C 1
ATOM 755 O O . GLY A 1 96 ? 11.632 2.562 -7.729 1.00 70.62 96 GLY A O 1
ATOM 756 N N . SER A 1 97 ? 13.301 2.207 -9.195 1.00 73.19 97 SER A N 1
ATOM 757 C CA . SER A 1 97 ? 13.464 0.783 -8.884 1.00 73.19 97 SER A CA 1
ATOM 758 C C . SER A 1 97 ? 14.045 0.540 -7.489 1.00 73.19 97 SER A C 1
ATOM 760 O O . SER A 1 97 ? 13.555 -0.335 -6.779 1.00 73.19 97 SER A O 1
ATOM 762 N N . GLU A 1 98 ? 15.013 1.354 -7.064 1.00 79.50 98 GLU A N 1
ATOM 763 C CA . GLU A 1 98 ? 15.615 1.286 -5.731 1.00 79.50 98 GLU A CA 1
ATOM 764 C C . GLU A 1 98 ? 14.601 1.670 -4.649 1.00 79.50 98 GLU A C 1
ATOM 766 O O . GLU A 1 98 ? 14.402 0.928 -3.688 1.00 79.50 98 GLU A O 1
ATOM 771 N N . THR A 1 99 ? 13.863 2.763 -4.863 1.00 82.88 99 THR A N 1
ATOM 772 C CA . THR A 1 99 ? 12.790 3.200 -3.955 1.00 82.88 99 THR A CA 1
ATOM 773 C C . THR A 1 99 ? 11.702 2.132 -3.821 1.00 82.88 99 THR A C 1
ATOM 775 O O . THR A 1 99 ? 11.204 1.870 -2.725 1.00 82.88 99 THR A O 1
ATOM 778 N N . LEU A 1 100 ? 11.322 1.493 -4.933 1.00 81.44 100 LEU A N 1
ATOM 779 C CA . LEU A 1 100 ? 10.324 0.429 -4.924 1.00 81.44 100 LEU A CA 1
ATOM 780 C C . LEU A 1 100 ? 10.830 -0.822 -4.191 1.00 81.44 100 LEU A C 1
ATOM 782 O O . LEU A 1 100 ? 10.072 -1.416 -3.427 1.00 81.44 100 LEU A O 1
ATOM 786 N N . ALA A 1 101 ? 12.093 -1.202 -4.391 1.00 85.62 101 ALA A N 1
ATOM 787 C CA . ALA A 1 101 ? 12.709 -2.327 -3.691 1.00 85.62 101 ALA A CA 1
ATOM 788 C C . ALA A 1 101 ? 12.791 -2.075 -2.176 1.00 85.62 101 ALA A C 1
ATOM 790 O O . ALA A 1 101 ? 12.410 -2.940 -1.388 1.00 85.62 101 ALA A O 1
ATOM 791 N N . ALA A 1 102 ? 13.200 -0.870 -1.770 1.00 88.94 102 ALA A N 1
ATOM 792 C CA . ALA A 1 102 ? 13.189 -0.427 -0.378 1.00 88.94 102 ALA A CA 1
ATOM 793 C C . ALA A 1 102 ? 11.781 -0.496 0.238 1.00 88.94 102 ALA A C 1
ATOM 795 O O . ALA A 1 102 ? 11.608 -1.005 1.345 1.00 88.94 102 ALA A O 1
ATOM 796 N N . TYR A 1 103 ? 10.762 -0.036 -0.493 1.00 90.31 103 TYR A N 1
ATOM 797 C CA . TYR A 1 103 ? 9.366 -0.117 -0.065 1.00 90.31 103 TYR A CA 1
ATOM 798 C C . TYR A 1 103 ? 8.889 -1.567 0.127 1.00 90.31 103 TYR A C 1
ATOM 800 O O . TYR A 1 103 ? 8.252 -1.871 1.136 1.00 90.31 103 TYR A O 1
ATOM 808 N N . GLU A 1 104 ? 9.191 -2.471 -0.813 1.00 90.06 104 GLU A N 1
ATOM 809 C CA . GLU A 1 104 ? 8.819 -3.889 -0.694 1.00 90.06 104 GLU A CA 1
ATOM 810 C C . GLU A 1 104 ? 9.515 -4.562 0.496 1.00 90.06 104 GLU A C 1
ATOM 812 O O . GLU A 1 104 ? 8.846 -5.221 1.293 1.00 90.06 104 GLU A O 1
ATOM 817 N N . ALA A 1 105 ? 10.814 -4.316 0.685 1.00 93.12 105 ALA A N 1
ATOM 818 C CA . ALA A 1 105 ? 11.571 -4.838 1.821 1.00 93.12 105 ALA A CA 1
ATOM 819 C C . ALA A 1 105 ? 11.075 -4.285 3.171 1.00 93.12 105 ALA A C 1
ATOM 821 O O . ALA A 1 105 ? 11.045 -5.000 4.174 1.00 93.12 105 ALA A O 1
ATOM 822 N N . ALA A 1 106 ? 10.661 -3.016 3.217 1.00 94.50 106 ALA A N 1
ATOM 823 C CA . ALA A 1 106 ? 10.080 -2.415 4.413 1.00 94.50 106 ALA A CA 1
ATOM 824 C C . ALA A 1 106 ? 8.695 -3.005 4.733 1.00 94.50 106 ALA A C 1
ATOM 826 O O . ALA A 1 106 ? 8.403 -3.279 5.896 1.00 94.50 106 ALA A O 1
ATOM 827 N N . LEU A 1 107 ? 7.853 -3.256 3.719 1.00 93.44 107 LEU A N 1
ATOM 828 C CA . LEU A 1 107 ? 6.547 -3.904 3.902 1.00 93.44 107 LEU A CA 1
ATOM 829 C C . LEU A 1 107 ? 6.668 -5.309 4.503 1.00 93.44 107 LEU A C 1
ATOM 831 O O . LEU A 1 107 ? 5.837 -5.680 5.329 1.00 93.44 107 LEU A O 1
ATOM 835 N N . GLU A 1 108 ? 7.668 -6.091 4.092 1.00 93.38 108 GLU A N 1
ATOM 836 C CA . GLU A 1 108 ? 7.895 -7.454 4.598 1.00 93.38 108 GLU A CA 1
ATOM 837 C C . GLU A 1 108 ? 8.293 -7.486 6.079 1.00 93.38 108 GLU A C 1
ATOM 839 O O . GLU A 1 108 ? 8.028 -8.469 6.768 1.00 93.38 108 GLU A O 1
ATOM 844 N N . GLN A 1 109 ? 8.870 -6.395 6.586 1.00 95.94 109 GLN A N 1
ATOM 845 C CA . GLN A 1 109 ? 9.262 -6.247 7.988 1.00 95.94 109 GLN A CA 1
ATOM 846 C C . GLN A 1 109 ? 8.126 -5.752 8.900 1.00 95.94 109 GLN A C 1
ATOM 848 O O . GLN A 1 109 ? 8.270 -5.776 10.125 1.00 95.94 109 GLN A O 1
ATOM 853 N N . LEU A 1 110 ? 7.007 -5.288 8.336 1.00 94.94 110 LEU A N 1
ATOM 854 C CA . LEU A 1 110 ? 5.828 -4.911 9.113 1.00 94.94 110 LEU A CA 1
ATOM 855 C C . LEU A 1 110 ? 5.078 -6.152 9.608 1.00 94.94 110 LEU A C 1
ATOM 857 O O . LEU A 1 110 ? 5.005 -7.176 8.924 1.00 94.94 110 LEU A O 1
ATOM 861 N N . ASP A 1 111 ? 4.440 -6.025 10.774 1.00 94.06 111 ASP A N 1
ATOM 862 C CA . ASP A 1 111 ? 3.457 -7.020 11.201 1.00 94.06 111 ASP A CA 1
ATOM 863 C C . ASP A 1 111 ? 2.260 -7.069 10.229 1.00 94.06 111 ASP A C 1
ATOM 865 O O . ASP A 1 111 ? 2.034 -6.147 9.440 1.00 94.06 111 ASP A O 1
ATOM 869 N N . GLU A 1 112 ? 1.481 -8.156 10.271 1.00 89.94 112 GLU A N 1
ATOM 870 C CA . GLU A 1 112 ? 0.371 -8.366 9.332 1.00 89.94 112 GLU A CA 1
ATOM 871 C C . GLU A 1 112 ? -0.607 -7.184 9.314 1.00 89.94 112 GLU A C 1
ATOM 873 O O . GLU A 1 112 ? -0.978 -6.697 8.249 1.00 89.94 112 GLU A O 1
ATOM 878 N N . ALA A 1 113 ? -1.003 -6.684 10.487 1.00 90.75 113 ALA A N 1
ATOM 879 C CA . ALA A 1 113 ? -2.008 -5.633 10.590 1.00 90.75 113 ALA A CA 1
ATOM 880 C C . ALA A 1 113 ? -1.496 -4.301 10.022 1.00 90.75 113 ALA A C 1
ATOM 882 O O . ALA A 1 113 ? -2.221 -3.606 9.306 1.00 90.75 113 ALA A O 1
ATOM 883 N N . GLN A 1 114 ? -0.242 -3.952 10.310 1.00 94.06 114 GLN A N 1
ATOM 884 C CA . GLN A 1 114 ? 0.424 -2.774 9.765 1.00 94.06 114 GLN A CA 1
ATOM 885 C C . GLN A 1 114 ? 0.579 -2.885 8.251 1.00 94.06 114 GLN A C 1
ATOM 887 O O . GLN A 1 114 ? 0.234 -1.949 7.527 1.00 94.06 114 GLN A O 1
ATOM 892 N N . ARG A 1 115 ? 1.045 -4.039 7.765 1.00 94.19 115 ARG A N 1
ATOM 893 C CA . ARG A 1 115 ? 1.237 -4.291 6.338 1.00 94.19 115 ARG A CA 1
ATOM 894 C C . ARG A 1 115 ? -0.077 -4.166 5.570 1.00 94.19 115 ARG A C 1
ATOM 896 O O . ARG A 1 115 ? -0.120 -3.451 4.570 1.00 94.19 115 ARG A O 1
ATOM 903 N N . GLN A 1 116 ? -1.156 -4.776 6.065 1.00 92.56 116 GLN A N 1
ATOM 904 C CA . GLN A 1 116 ? -2.484 -4.650 5.457 1.00 92.56 116 GLN A CA 1
ATOM 905 C C . GLN A 1 116 ? -2.973 -3.198 5.462 1.00 92.56 116 GLN A C 1
ATOM 907 O O . GLN A 1 116 ? -3.427 -2.704 4.434 1.00 92.56 116 GLN A O 1
ATOM 912 N N . ALA A 1 117 ? -2.820 -2.470 6.571 1.00 94.31 117 ALA A N 1
ATOM 913 C CA . ALA A 1 117 ? -3.226 -1.066 6.644 1.00 94.31 117 ALA A CA 1
ATOM 914 C C . ALA A 1 117 ? -2.500 -0.187 5.605 1.00 94.31 117 ALA A C 1
ATOM 916 O O . ALA A 1 117 ? -3.125 0.675 4.980 1.00 94.31 117 ALA A O 1
ATOM 917 N N . VAL A 1 118 ? -1.200 -0.419 5.383 1.00 94.50 118 VAL A N 1
ATOM 918 C CA . VAL A 1 118 ? -0.425 0.282 4.346 1.00 94.50 118 VAL A CA 1
ATOM 919 C C . VAL A 1 118 ? -0.905 -0.101 2.952 1.00 94.50 118 VAL A C 1
ATOM 921 O O . VAL A 1 118 ? -1.161 0.792 2.148 1.00 94.50 118 VAL A O 1
ATOM 924 N N . ILE A 1 119 ? -1.057 -1.395 2.662 1.00 91.75 119 ILE A N 1
ATOM 925 C CA . ILE A 1 119 ? -1.515 -1.887 1.354 1.00 91.75 119 ILE A CA 1
ATOM 926 C C . ILE A 1 119 ? -2.886 -1.287 1.014 1.00 91.75 119 ILE A C 1
ATOM 928 O O . ILE A 1 119 ? -3.047 -0.625 -0.012 1.00 91.75 119 ILE A O 1
ATOM 932 N N . LEU A 1 120 ? -3.867 -1.423 1.906 1.00 92.69 120 LEU A N 1
ATOM 933 C CA . LEU A 1 120 ? -5.222 -0.921 1.680 1.00 92.69 120 LEU A CA 1
ATOM 934 C C . LEU A 1 120 ? -5.243 0.595 1.430 1.00 92.69 120 LEU A C 1
ATOM 936 O O . LEU A 1 120 ? -5.957 1.066 0.542 1.00 92.69 120 LEU A O 1
ATOM 940 N N . ARG A 1 121 ? -4.426 1.371 2.159 1.00 93.50 121 ARG A N 1
ATOM 941 C CA . ARG A 1 121 ? -4.383 2.830 1.992 1.00 93.50 121 ARG A CA 1
ATOM 942 C C . ARG A 1 121 ? -3.579 3.285 0.778 1.00 93.50 121 ARG A C 1
ATOM 944 O O . ARG A 1 121 ? -4.025 4.173 0.062 1.00 93.50 121 ARG A O 1
ATOM 951 N N . VAL A 1 122 ? -2.366 2.777 0.596 1.00 89.69 122 VAL A N 1
ATOM 952 C CA . VAL A 1 122 ? -1.395 3.325 -0.366 1.00 89.69 122 VAL A CA 1
ATOM 953 C C . VAL A 1 122 ? -1.563 2.693 -1.738 1.00 89.69 122 VAL A C 1
ATOM 955 O O . VAL A 1 122 ? -1.522 3.391 -2.750 1.00 89.69 122 VAL A O 1
ATOM 958 N N . GLU A 1 123 ? -1.761 1.378 -1.764 1.00 86.50 123 GLU A N 1
ATOM 959 C CA . GLU A 1 123 ? -1.824 0.592 -2.991 1.00 86.50 123 GLU A CA 1
ATOM 960 C C . GLU A 1 123 ? -3.252 0.543 -3.543 1.00 86.50 123 GLU A C 1
ATOM 962 O O . GLU A 1 123 ? -3.463 0.768 -4.737 1.00 86.50 123 GLU A O 1
ATOM 967 N N . PHE A 1 124 ? -4.240 0.325 -2.671 1.00 85.94 124 PHE A N 1
ATOM 968 C CA . PHE A 1 124 ? -5.646 0.277 -3.071 1.00 85.94 124 PHE A CA 1
ATOM 969 C C . PHE A 1 124 ? -6.371 1.615 -2.938 1.00 85.94 124 PHE A C 1
ATOM 971 O O . PHE A 1 124 ? -7.391 1.783 -3.583 1.00 85.94 124 PHE A O 1
ATOM 978 N N . ASP A 1 125 ? -5.832 2.607 -2.229 1.00 88.88 125 ASP A N 1
ATOM 979 C CA . ASP A 1 125 ? -6.457 3.931 -2.067 1.00 88.88 125 ASP A CA 1
ATOM 980 C C . ASP A 1 125 ? -7.828 3.909 -1.373 1.00 88.88 125 ASP A C 1
ATOM 982 O O . ASP A 1 125 ? -8.648 4.800 -1.585 1.00 88.88 125 ASP A O 1
ATOM 986 N N . LEU A 1 126 ? -8.071 2.912 -0.519 1.00 92.44 126 LEU A N 1
ATOM 987 C CA . LEU A 1 126 ? -9.283 2.856 0.292 1.00 92.44 126 LEU A CA 1
ATOM 988 C C . LEU A 1 126 ? -9.338 4.039 1.267 1.00 92.44 126 LEU A C 1
ATOM 990 O O . LEU A 1 126 ? -8.314 4.529 1.768 1.00 92.44 126 LEU A O 1
ATOM 994 N N . SER A 1 127 ? -10.556 4.494 1.539 1.00 95.31 127 SER A N 1
ATOM 995 C CA . SER A 1 127 ? -10.859 5.466 2.584 1.00 95.31 127 SER A CA 1
ATOM 996 C C . SER A 1 127 ? -10.703 4.840 3.972 1.00 95.31 127 SER A C 1
ATOM 998 O O . SER A 1 127 ? -10.791 3.627 4.146 1.00 95.31 127 SER A O 1
ATOM 1000 N N . TYR A 1 128 ? -10.522 5.661 5.010 1.00 96.62 128 TYR A N 1
ATOM 1001 C CA . TYR A 1 128 ? -10.429 5.140 6.381 1.00 96.62 128 TYR A CA 1
ATOM 1002 C C . TYR A 1 128 ? -11.706 4.427 6.847 1.00 96.62 128 TYR A C 1
ATOM 1004 O O . TYR A 1 128 ? -11.625 3.550 7.701 1.00 96.62 128 TYR A O 1
ATOM 1012 N N . ALA A 1 129 ? -12.867 4.777 6.284 1.00 96.88 129 ALA A N 1
ATOM 1013 C CA . ALA A 1 129 ? -14.120 4.084 6.562 1.00 96.88 129 ALA A CA 1
ATOM 1014 C C . ALA A 1 129 ? -14.127 2.671 5.959 1.00 96.88 129 ALA A C 1
ATOM 1016 O O . ALA A 1 129 ? -14.444 1.716 6.659 1.00 96.88 129 ALA A O 1
ATOM 1017 N N . GLU A 1 130 ? -13.704 2.522 4.702 1.00 94.81 130 GLU A N 1
ATOM 1018 C CA . GLU A 1 130 ? -13.574 1.210 4.052 1.00 94.81 130 GLU A CA 1
ATOM 1019 C C . GLU A 1 130 ? -12.503 0.350 4.730 1.00 94.81 130 GLU A C 1
ATOM 1021 O O . GLU A 1 130 ? -12.729 -0.827 4.983 1.00 94.81 130 GLU A O 1
ATOM 1026 N N . ILE A 1 131 ? -11.366 0.945 5.108 1.00 94.81 131 ILE A N 1
ATOM 1027 C CA . ILE A 1 131 ? -10.311 0.246 5.857 1.00 94.81 131 ILE A CA 1
ATOM 1028 C C . ILE A 1 131 ? -10.829 -0.222 7.220 1.00 94.81 131 ILE A C 1
ATOM 1030 O O . ILE A 1 131 ? -10.486 -1.318 7.650 1.00 94.81 131 ILE A O 1
ATOM 1034 N N . ALA A 1 132 ? -11.652 0.580 7.904 1.00 95.38 132 ALA A N 1
ATOM 1035 C CA . ALA A 1 132 ? -12.239 0.171 9.175 1.00 95.38 132 ALA A CA 1
ATOM 1036 C C . ALA A 1 132 ? -13.174 -1.034 9.020 1.00 95.38 132 ALA A C 1
ATOM 1038 O O . ALA A 1 132 ? -13.160 -1.906 9.880 1.00 95.38 132 ALA A O 1
ATOM 1039 N N . LEU A 1 133 ? -13.938 -1.110 7.926 1.00 93.56 133 LEU A N 1
ATOM 1040 C CA . LEU A 1 133 ? -14.765 -2.279 7.617 1.00 93.56 133 LEU A CA 1
ATOM 1041 C C . LEU A 1 133 ? -13.901 -3.504 7.294 1.00 93.56 133 LEU A C 1
ATOM 1043 O O . LEU A 1 133 ? -14.119 -4.572 7.856 1.00 93.56 133 LEU A O 1
ATOM 1047 N N . GLU A 1 134 ? -12.888 -3.339 6.442 1.00 91.69 134 GLU A N 1
ATOM 1048 C CA . GLU A 1 134 ? -12.030 -4.441 5.990 1.00 91.69 134 GLU A CA 1
ATOM 1049 C C . GLU A 1 134 ? -11.173 -5.024 7.124 1.00 91.69 134 GLU A C 1
ATOM 1051 O O . GLU A 1 134 ? -10.998 -6.238 7.232 1.00 91.69 134 GLU A O 1
ATOM 1056 N N . LEU A 1 135 ? -10.640 -4.164 7.996 1.00 91.69 135 LEU A N 1
ATOM 1057 C CA . LEU A 1 135 ? -9.781 -4.560 9.115 1.00 91.69 135 LEU A CA 1
ATOM 1058 C C . LEU A 1 135 ? -10.536 -4.749 10.436 1.00 91.69 135 LEU A C 1
ATOM 1060 O O . LEU A 1 135 ? -9.895 -5.085 11.437 1.00 91.69 135 LEU A O 1
ATOM 1064 N N . ASP A 1 136 ? -11.867 -4.594 10.437 1.00 91.44 136 ASP A N 1
ATOM 1065 C CA . ASP A 1 136 ? -12.729 -4.676 11.627 1.00 91.44 136 ASP A CA 1
ATOM 1066 C C . ASP A 1 136 ? -12.251 -3.733 12.750 1.00 91.44 136 ASP A C 1
ATOM 1068 O O . ASP A 1 136 ? -12.114 -4.077 13.929 1.00 91.44 136 ASP A O 1
ATOM 1072 N N . SER A 1 137 ? -11.911 -2.506 12.357 1.00 93.19 137 SER A N 1
ATOM 1073 C CA . SER A 1 137 ? -11.507 -1.451 13.278 1.00 93.19 137 SER A CA 1
ATOM 1074 C C . SER A 1 137 ? -12.742 -0.806 13.901 1.00 93.19 137 SER A C 1
ATOM 1076 O O . SER A 1 137 ? -13.737 -0.533 13.240 1.00 93.19 137 SER A O 1
ATOM 1078 N N . ARG A 1 138 ? -12.640 -0.455 15.187 1.00 93.94 138 ARG A N 1
ATOM 1079 C CA . ARG A 1 138 ? -13.749 0.114 15.982 1.00 93.94 138 ARG A CA 1
ATOM 1080 C C . ARG A 1 138 ? -14.373 1.388 15.398 1.00 93.94 138 ARG A C 1
ATOM 1082 O O . ARG A 1 138 ? -15.496 1.728 15.753 1.00 93.94 138 ARG A O 1
ATOM 1089 N N . SER A 1 139 ? -13.624 2.135 14.588 1.00 97.56 139 SER A N 1
ATOM 1090 C CA . SER A 1 139 ? -14.086 3.349 13.916 1.00 97.56 139 SER A CA 1
ATOM 1091 C C . SER A 1 139 ? -13.153 3.732 12.756 1.00 97.56 139 SER A C 1
ATOM 1093 O O . SER A 1 139 ? -11.996 3.290 12.731 1.00 97.56 139 SER A O 1
ATOM 1095 N N . PRO A 1 140 ? -13.595 4.617 11.840 1.00 97.56 140 PRO A N 1
ATOM 1096 C CA . PRO A 1 140 ? -12.724 5.203 10.819 1.00 97.56 140 PRO A CA 1
ATOM 1097 C C . PRO A 1 140 ? -11.497 5.916 11.408 1.00 97.56 140 PRO A C 1
ATOM 1099 O O . PRO A 1 140 ? -10.400 5.828 10.859 1.00 97.56 140 PRO A O 1
ATOM 1102 N N . ASP A 1 141 ? -11.635 6.571 12.563 1.00 97.94 141 ASP A N 1
ATOM 1103 C CA . ASP A 1 141 ? -10.505 7.217 13.242 1.00 97.94 141 ASP A CA 1
ATOM 1104 C C . ASP A 1 141 ? -9.501 6.210 1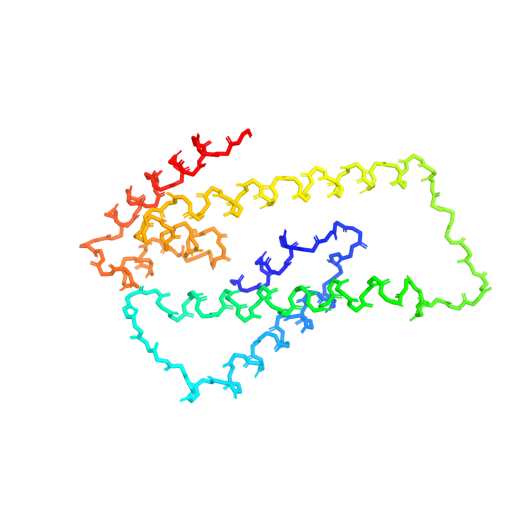3.813 1.00 97.94 141 ASP A C 1
ATOM 1106 O O . ASP A 1 141 ? -8.289 6.432 13.740 1.00 97.94 141 ASP A O 1
ATOM 1110 N N . ALA A 1 142 ? -9.977 5.073 14.330 1.00 97.06 142 ALA A N 1
ATOM 1111 C CA . ALA A 1 142 ? -9.099 3.992 14.765 1.00 97.06 142 ALA A CA 1
ATOM 1112 C C . ALA A 1 142 ? -8.292 3.430 13.582 1.00 97.06 142 ALA A C 1
ATOM 1114 O O . ALA A 1 142 ? -7.076 3.260 13.703 1.00 97.06 142 ALA A O 1
ATOM 1115 N N . ALA A 1 143 ? -8.936 3.232 12.425 1.00 97.12 143 ALA A N 1
ATOM 1116 C CA . ALA A 1 143 ? -8.263 2.839 11.187 1.00 97.12 143 ALA A CA 1
ATOM 1117 C C . ALA A 1 143 ? -7.242 3.894 10.728 1.00 97.12 143 ALA A C 1
ATOM 1119 O O . ALA A 1 143 ? -6.096 3.560 10.431 1.00 97.12 143 ALA A O 1
ATOM 1120 N N . ARG A 1 144 ? -7.591 5.187 10.766 1.00 97.81 144 ARG A N 1
ATOM 1121 C CA . ARG A 1 144 ? -6.657 6.285 10.460 1.00 97.81 144 ARG A CA 1
ATOM 1122 C C . ARG A 1 144 ? -5.422 6.254 11.358 1.00 97.81 144 ARG A C 1
ATOM 1124 O O . ARG A 1 144 ? -4.300 6.434 10.879 1.00 97.81 144 ARG A O 1
ATOM 1131 N N . MET A 1 145 ? -5.602 6.015 12.656 1.00 98.00 145 MET A N 1
ATOM 1132 C CA . MET A 1 145 ? -4.496 5.891 13.608 1.00 98.00 145 MET A CA 1
ATOM 1133 C C . MET A 1 145 ? -3.629 4.652 13.354 1.00 98.00 145 MET A C 1
ATOM 1135 O O . MET A 1 145 ? -2.413 4.726 13.534 1.00 98.00 145 MET A O 1
ATOM 1139 N N . GLN A 1 146 ? -4.226 3.524 12.961 1.00 96.38 146 GLN A N 1
ATOM 1140 C CA . GLN A 1 146 ? -3.491 2.317 12.567 1.00 96.38 146 GLN A CA 1
ATOM 1141 C C . GLN A 1 146 ? -2.648 2.575 11.315 1.00 96.38 146 GLN A C 1
ATOM 1143 O O . GLN A 1 146 ? -1.437 2.377 11.354 1.00 96.38 146 GLN A O 1
ATOM 1148 N N . VAL A 1 147 ? -3.256 3.121 10.256 1.00 97.50 147 VAL A N 1
ATOM 1149 C CA . VAL A 1 147 ? -2.573 3.476 9.002 1.00 97.50 147 VAL A CA 1
ATOM 1150 C C . VAL A 1 147 ? -1.428 4.453 9.257 1.00 97.50 147 VAL A C 1
ATOM 1152 O O . VAL A 1 147 ? -0.318 4.238 8.789 1.00 97.50 147 VAL A O 1
ATOM 1155 N N . THR A 1 148 ? -1.665 5.508 10.040 1.00 97.56 148 THR A N 1
ATOM 1156 C CA . THR A 1 148 ? -0.638 6.523 10.331 1.00 97.56 148 THR A CA 1
ATOM 1157 C C . THR A 1 148 ? 0.571 5.914 11.045 1.00 97.56 148 THR A C 1
ATOM 1159 O O . THR A 1 148 ? 1.713 6.241 10.724 1.00 97.56 148 THR A O 1
ATOM 1162 N N . ARG A 1 149 ? 0.337 5.015 12.009 1.00 97.12 149 ARG A N 1
ATOM 1163 C CA . ARG A 1 149 ? 1.414 4.312 12.721 1.00 97.12 149 ARG A CA 1
ATOM 1164 C C . ARG A 1 149 ? 2.170 3.356 11.807 1.00 97.12 149 ARG A C 1
ATOM 1166 O O . ARG A 1 149 ? 3.395 3.349 11.844 1.00 97.12 149 ARG A O 1
ATOM 1173 N N . ALA A 1 150 ? 1.452 2.617 10.968 1.00 97.12 150 ALA A N 1
ATOM 1174 C CA . ALA A 1 150 ? 2.056 1.710 10.005 1.00 97.12 150 ALA A CA 1
ATOM 1175 C C . ALA A 1 150 ? 2.913 2.461 8.970 1.00 97.12 150 ALA A C 1
ATOM 1177 O O . ALA A 1 150 ? 4.035 2.053 8.705 1.00 97.12 150 ALA A O 1
ATOM 1178 N N . LEU A 1 151 ? 2.442 3.605 8.457 1.00 96.88 151 LEU A N 1
ATOM 1179 C CA . LEU A 1 151 ? 3.207 4.455 7.536 1.00 96.88 151 LEU A CA 1
ATOM 1180 C C . LEU A 1 151 ? 4.461 5.046 8.182 1.00 96.88 151 LEU A C 1
ATOM 1182 O O . LEU A 1 151 ? 5.505 5.094 7.541 1.00 96.88 151 LEU A O 1
ATOM 1186 N N . ARG A 1 152 ? 4.379 5.473 9.448 1.00 97.44 152 ARG A N 1
ATOM 1187 C CA . ARG A 1 152 ? 5.567 5.922 10.186 1.00 97.44 152 ARG A CA 1
ATOM 1188 C C . ARG A 1 152 ? 6.582 4.791 10.312 1.00 97.44 152 ARG A C 1
ATOM 1190 O O . ARG A 1 152 ? 7.749 4.999 10.010 1.00 97.44 152 ARG A O 1
ATOM 1197 N N . ARG A 1 153 ? 6.130 3.600 10.714 1.00 97.38 153 ARG A N 1
ATOM 1198 C CA . ARG A 1 153 ? 7.011 2.441 10.864 1.00 97.38 153 ARG A CA 1
ATOM 1199 C C . ARG A 1 153 ? 7.644 2.030 9.538 1.00 97.38 153 ARG A C 1
ATOM 1201 O O . ARG A 1 153 ? 8.826 1.730 9.503 1.00 97.38 153 ARG A O 1
ATOM 1208 N N . LEU A 1 154 ? 6.871 2.054 8.456 1.00 96.50 154 LEU A N 1
ATOM 1209 C CA . LEU A 1 154 ? 7.373 1.811 7.109 1.00 96.50 154 LEU A CA 1
ATOM 1210 C C . LEU A 1 154 ? 8.485 2.804 6.750 1.00 96.50 154 LEU A C 1
ATOM 1212 O O . LEU A 1 154 ? 9.539 2.384 6.296 1.00 96.50 154 LEU A O 1
ATOM 1216 N N . ALA A 1 155 ? 8.271 4.101 6.990 1.00 94.56 155 ALA A N 1
ATOM 1217 C CA . ALA A 1 155 ? 9.265 5.132 6.701 1.00 94.56 155 ALA A CA 1
ATOM 1218 C C . ALA A 1 155 ? 10.552 4.965 7.527 1.00 94.56 155 ALA A C 1
ATOM 1220 O O . ALA A 1 155 ? 11.629 5.215 7.010 1.00 94.56 155 ALA A O 1
ATOM 1221 N N . GLU A 1 156 ? 10.461 4.506 8.779 1.00 95.88 156 GLU A N 1
ATOM 1222 C CA . GLU A 1 156 ? 11.636 4.173 9.607 1.00 95.88 156 GLU A CA 1
ATOM 1223 C C . GLU A 1 156 ? 12.429 2.962 9.085 1.00 95.88 156 GLU A C 1
ATOM 1225 O O . GLU A 1 156 ? 13.597 2.803 9.430 1.00 95.88 156 GLU A O 1
ATOM 1230 N N . LEU A 1 157 ? 11.784 2.079 8.318 1.00 94.88 157 LEU A N 1
ATOM 1231 C CA . LEU A 1 157 ? 12.381 0.865 7.752 1.00 94.88 157 LEU A CA 1
ATOM 1232 C C . LEU A 1 157 ? 12.923 1.072 6.333 1.00 94.88 157 LEU A C 1
ATOM 1234 O O . LEU A 1 157 ? 13.636 0.205 5.829 1.00 94.88 157 LEU A O 1
ATOM 1238 N N . MET A 1 158 ? 12.566 2.181 5.684 1.00 90.94 158 MET A N 1
ATOM 1239 C CA . MET A 1 158 ? 13.106 2.551 4.381 1.00 90.94 158 MET A CA 1
ATOM 1240 C C . MET A 1 158 ? 14.460 3.266 4.573 1.00 90.94 158 MET A C 1
ATOM 1242 O O . MET A 1 158 ? 14.533 4.166 5.411 1.00 90.94 158 MET A O 1
ATOM 1246 N N . PRO A 1 159 ? 15.521 2.852 3.855 1.00 74.69 159 PRO A N 1
ATOM 1247 C CA . PRO A 1 159 ? 16.834 3.498 3.881 1.00 74.69 159 PRO A CA 1
ATOM 1248 C C . PRO A 1 159 ? 16.841 4.897 3.250 1.00 74.69 159 PRO A C 1
ATOM 1250 O O . PRO A 1 159 ? 15.955 5.187 2.410 1.00 74.69 159 PRO A O 1
#

Foldseek 3Di:
DQLVLQLLLDQPVPSPSVVSVVLSVQLVVVCVVCVVVQDQDDFLSSVVSSVVSSVVSSVVVVVVCVVDVDDDDDPPDDPPCPPVNVVVSVVSRVVSVLQVVLLVQLLVPDDPQLSSLQCCCPNVVDQLQVQCVRNVNPHSVSSVVSPVVSVVSSVVSRD

Sequence (159 aa):
MLRRFARGRLPAGRRDLSETEDLVQLTLLRALGRLDDFDARGRGAFFAYLRTVMLNAVREELRRLQRHPHVDGEPDKLPVIDADAASDSVVASAIGSETLAAYEAALEQLDEAQRQAVILRVEFDLSYAEIALELDSRSPDAARMQVTRALRRLAELMP

Secondary structure (DSSP, 8-state):
-HHHHHHHHS-GGG--HHHHHHHHHHHHHHHHTTGGG----STTHHHHHHHHHHHHHHHHHHHHHHH-S--SS-TT------HHHHHHHHHHHHHHHHHHHHHHHHHHHS-HHHHHHHIIIIIS---HHHHHHHHT-SSHHHHHHHHHHHHHHHHHH--